Protein AF-A0ABD1AYP0-F1 (afdb_monomer_lite)

Organism: NCBI:txid228776

Foldseek 3Di:
DPPPCPDVVSVVVVVVVLVPDPPVVSVVVVVVVCCVPPHNDDDDDDPLDDQDDADWPHPDDHDDDPVQVVVQVVCCVPVVIRDGDD

Sequence (86 aa):
MRENLSHPYYFGCLLLFLSSLGLHVAMGIWIQQYNQTIKRVEYINDKRFHNSGCKSNYILVHYQTPRLILCLWEKLQNENQSICCE

Secondary structure (DSSP, 8-state):
----TT-HHHHHHHHHHHHHS-HHHHHHHHHHHHHHHT-PPP----TTB-SSS--SS-SB--S--HHHHHHHHHHHHHHSS-----

Radius of gyration: 20.01 Å; chains: 1; bounding box: 36×21×55 Å

Structure (mmCIF, N/CA/C/O backbone):
data_AF-A0ABD1AYP0-F1
#
_entry.id   AF-A0ABD1AYP0-F1
#
loop_
_atom_site.group_PDB
_atom_site.id
_atom_site.type_symbol
_atom_site.label_atom_id
_atom_site.label_alt_id
_atom_site.label_comp_id
_atom_site.label_asym_id
_atom_site.label_entity_id
_atom_site.label_seq_id
_atom_site.pdbx_PDB_ins_code
_atom_site.Cartn_x
_atom_site.Cartn_y
_atom_site.Cartn_z
_atom_site.occupancy
_atom_site.B_iso_or_equiv
_atom_site.auth_seq_id
_atom_site.auth_comp_id
_atom_site.auth_asym_id
_atom_site.auth_atom_id
_atom_site.pdbx_PDB_model_num
ATOM 1 N N . MET A 1 1 ? -15.676 -12.403 27.498 1.00 32.16 1 MET A N 1
ATOM 2 C CA . MET A 1 1 ? -15.429 -11.175 28.284 1.00 32.16 1 MET A CA 1
ATOM 3 C C . MET A 1 1 ? -15.257 -10.029 27.312 1.00 32.16 1 MET A C 1
ATOM 5 O O . MET A 1 1 ? -14.420 -10.130 26.429 1.00 32.16 1 MET A O 1
ATOM 9 N N . ARG A 1 2 ? -16.106 -9.005 27.399 1.00 41.28 2 ARG A N 1
ATOM 10 C CA . ARG A 1 2 ? -15.978 -7.773 26.617 1.00 41.28 2 ARG A CA 1
ATOM 11 C C . ARG A 1 2 ? -15.279 -6.789 27.554 1.00 41.28 2 ARG A C 1
ATOM 13 O O . ARG A 1 2 ? -15.918 -6.294 28.475 1.00 41.28 2 ARG A O 1
ATOM 20 N N . GLU A 1 3 ? -13.963 -6.650 27.431 1.00 45.78 3 GLU A N 1
ATOM 21 C CA . GLU A 1 3 ? -13.203 -5.726 28.276 1.00 45.78 3 GLU A CA 1
ATOM 22 C C . GLU A 1 3 ? -13.638 -4.290 27.961 1.00 45.78 3 GLU A C 1
ATOM 24 O O . GLU A 1 3 ? -13.638 -3.859 26.806 1.00 45.78 3 GLU A O 1
ATOM 29 N N . ASN A 1 4 ? -14.095 -3.572 28.989 1.00 41.06 4 ASN A N 1
ATOM 30 C CA . ASN A 1 4 ? -14.530 -2.183 28.886 1.00 41.06 4 ASN A CA 1
ATOM 31 C C . ASN A 1 4 ? -13.303 -1.284 28.662 1.00 41.06 4 ASN A C 1
ATOM 33 O O . ASN A 1 4 ? -12.627 -0.887 29.607 1.00 41.06 4 ASN A O 1
ATOM 37 N N . LEU A 1 5 ? -13.049 -0.932 27.401 1.00 51.31 5 LEU A N 1
ATOM 38 C CA . LEU A 1 5 ? -12.002 -0.012 26.924 1.00 51.31 5 LEU A CA 1
ATOM 39 C C . LEU A 1 5 ? -12.216 1.470 27.323 1.00 51.31 5 LEU A C 1
ATOM 41 O O . LEU A 1 5 ? -11.653 2.370 26.709 1.00 51.31 5 LEU A O 1
ATOM 45 N N . SER A 1 6 ? -13.037 1.753 28.335 1.00 52.38 6 SER A N 1
ATOM 46 C CA . SER A 1 6 ? -13.501 3.102 28.688 1.00 52.38 6 SER A CA 1
ATOM 47 C C . SER A 1 6 ? -12.701 3.796 29.799 1.00 52.38 6 SER A C 1
ATOM 49 O O . SER A 1 6 ? -13.016 4.932 30.149 1.00 52.38 6 SER A O 1
ATOM 51 N N . HIS A 1 7 ? -11.652 3.175 30.351 1.00 53.12 7 HIS A N 1
ATOM 52 C CA . HIS A 1 7 ? -10.792 3.846 31.333 1.00 53.12 7 HIS A CA 1
ATOM 53 C C . HIS A 1 7 ? -9.776 4.780 30.635 1.00 53.12 7 HIS A C 1
ATOM 55 O O . HIS A 1 7 ? -9.036 4.320 29.759 1.00 53.12 7 HIS A O 1
ATOM 61 N N . PRO A 1 8 ? -9.647 6.057 31.052 1.00 58.50 8 PRO A N 1
ATOM 62 C CA . PRO A 1 8 ? -8.781 7.052 30.399 1.00 58.50 8 PRO A CA 1
ATOM 63 C C . PRO A 1 8 ? -7.299 6.648 30.343 1.00 58.50 8 PRO A C 1
ATOM 65 O O . PRO A 1 8 ? -6.594 7.006 29.402 1.00 58.50 8 PRO A O 1
ATOM 68 N N . TYR A 1 9 ? -6.837 5.837 31.298 1.00 53.06 9 TYR A N 1
ATOM 69 C CA . TYR A 1 9 ? -5.483 5.278 31.312 1.00 53.06 9 TYR A CA 1
ATOM 70 C C . TYR A 1 9 ? -5.223 4.301 30.159 1.00 53.06 9 TYR A C 1
ATOM 72 O O . TYR A 1 9 ? -4.144 4.337 29.575 1.00 53.06 9 TYR A O 1
ATOM 80 N N . TYR A 1 10 ? -6.200 3.470 29.780 1.00 56.41 10 TYR A N 1
ATOM 81 C CA . TYR A 1 10 ? -6.057 2.568 28.632 1.00 56.41 10 TYR A CA 1
ATOM 82 C C . TYR A 1 10 ? -6.077 3.335 27.317 1.00 56.41 10 TYR A C 1
ATOM 84 O O . TYR A 1 10 ? -5.321 2.996 26.413 1.00 56.41 10 TYR A O 1
ATOM 92 N N . PHE A 1 11 ? -6.877 4.401 27.226 1.00 59.41 11 PHE A N 1
ATOM 93 C CA . PHE A 1 11 ? -6.900 5.260 26.044 1.00 59.41 11 PHE A CA 1
ATOM 94 C C . PHE A 1 11 ? -5.561 5.990 25.854 1.00 59.41 11 PHE A C 1
ATOM 96 O O . PHE A 1 11 ? -5.000 5.971 24.761 1.00 59.41 11 PHE A O 1
ATOM 103 N N . GLY A 1 12 ? -4.998 6.551 26.933 1.00 56.44 12 GLY A N 1
ATOM 104 C CA . GLY A 1 12 ? -3.671 7.175 26.918 1.00 56.44 12 GLY A CA 1
ATOM 105 C C . GLY A 1 12 ? -2.538 6.188 26.616 1.00 56.44 12 GLY A C 1
ATOM 106 O O . GLY A 1 12 ? -1.649 6.494 25.825 1.00 56.44 12 GLY A O 1
ATOM 107 N N . CYS A 1 13 ? -2.594 4.979 27.181 1.00 59.25 13 CYS A N 1
ATOM 108 C CA . CYS A 1 13 ? -1.602 3.935 26.925 1.00 59.25 13 CYS A CA 1
ATOM 109 C C . CYS A 1 13 ? -1.677 3.442 25.470 1.00 59.25 13 CYS A C 1
ATOM 111 O O . CYS A 1 13 ? -0.655 3.353 24.798 1.00 59.25 13 CYS A O 1
ATOM 113 N N . LEU A 1 14 ? -2.883 3.221 24.937 1.00 62.38 14 LEU A N 1
ATOM 114 C CA . LEU A 1 14 ? -3.103 2.826 23.543 1.00 62.38 14 LEU A CA 1
ATOM 115 C C . LEU A 1 14 ? -2.594 3.888 22.552 1.00 62.38 14 LEU A C 1
ATOM 117 O O . LEU A 1 14 ? -1.950 3.539 21.565 1.00 62.38 14 LEU A O 1
ATOM 121 N N . LEU A 1 15 ? -2.828 5.175 22.833 1.00 63.94 15 LEU A N 1
ATOM 122 C CA . LEU A 1 15 ? -2.293 6.292 22.044 1.00 63.94 15 LEU A CA 1
ATOM 123 C C . LEU A 1 15 ? -0.757 6.326 22.052 1.00 63.94 15 LEU A C 1
ATOM 125 O O . LEU A 1 15 ? -0.148 6.470 20.993 1.00 63.94 15 LEU A O 1
ATOM 129 N N . LEU A 1 16 ? -0.128 6.135 23.216 1.00 63.44 16 LEU A N 1
ATOM 130 C CA . LEU A 1 16 ? 1.333 6.064 23.336 1.00 63.44 16 LEU A CA 1
ATOM 131 C C . LEU A 1 16 ? 1.917 4.854 22.592 1.00 63.44 16 LEU A C 1
ATOM 133 O O . LEU A 1 16 ? 2.909 4.994 21.870 1.00 63.44 16 LEU A O 1
ATOM 137 N N . PHE A 1 17 ? 1.270 3.690 22.689 1.00 68.25 17 PHE A N 1
ATOM 138 C CA . PHE A 1 17 ? 1.648 2.496 21.933 1.00 68.25 17 PHE A CA 1
ATOM 139 C C . PHE A 1 17 ? 1.560 2.737 20.424 1.00 68.25 17 PHE A C 1
ATOM 141 O O . PHE A 1 17 ? 2.525 2.469 19.715 1.00 68.25 17 PHE A O 1
ATOM 148 N N . LEU A 1 18 ? 0.460 3.310 19.927 1.00 67.94 18 LEU A N 1
ATOM 149 C CA . LEU A 1 18 ? 0.306 3.621 18.502 1.00 67.94 18 LEU A CA 1
ATOM 150 C C . LEU A 1 18 ? 1.333 4.646 18.009 1.00 67.94 18 LEU A C 1
ATOM 152 O O . LEU A 1 18 ? 1.846 4.490 16.906 1.00 67.94 18 LEU A O 1
ATOM 156 N N . SER A 1 19 ? 1.679 5.644 18.828 1.00 71.44 19 SER A N 1
ATOM 157 C CA . SER A 1 19 ? 2.710 6.636 18.483 1.00 71.44 19 SER A CA 1
ATOM 158 C C . SER A 1 19 ? 4.134 6.066 18.449 1.00 71.44 19 SER A C 1
ATOM 160 O O . SER A 1 19 ? 5.009 6.640 17.806 1.00 71.44 19 SER A O 1
ATOM 162 N N . SER A 1 20 ? 4.358 4.928 19.112 1.00 76.38 20 SER A N 1
ATOM 163 C CA . SER A 1 20 ? 5.649 4.225 19.148 1.00 76.38 20 SER A CA 1
ATOM 164 C C . SER A 1 20 ? 5.769 3.150 18.061 1.00 76.38 20 SER A C 1
ATOM 166 O O . SER A 1 20 ? 6.858 2.642 17.798 1.00 76.38 20 SER A O 1
ATOM 168 N N . LEU A 1 21 ? 4.655 2.783 17.423 1.00 74.25 21 LEU A N 1
ATOM 169 C CA . LEU A 1 21 ? 4.631 1.865 16.293 1.00 74.25 21 LEU A CA 1
ATOM 170 C C . LEU A 1 21 ? 4.910 2.642 15.001 1.00 74.25 21 LEU A C 1
ATOM 172 O O . LEU A 1 21 ? 4.331 3.695 14.753 1.00 74.25 21 LEU A O 1
ATOM 176 N N . GLY A 1 22 ? 5.783 2.111 14.141 1.00 81.75 22 GLY A N 1
ATOM 177 C CA . GLY A 1 22 ? 6.012 2.697 12.819 1.00 81.75 22 GLY A CA 1
ATOM 178 C C . GLY A 1 22 ? 4.710 2.785 12.013 1.00 81.75 22 GLY A C 1
ATOM 179 O O . GLY A 1 22 ? 3.825 1.940 12.166 1.00 81.75 22 GLY A O 1
ATOM 180 N N . LEU A 1 23 ? 4.606 3.779 11.122 1.00 82.62 23 LEU A N 1
ATOM 181 C CA . LEU A 1 23 ? 3.376 4.103 10.379 1.00 82.62 23 LEU A CA 1
ATOM 182 C C . LEU A 1 23 ? 2.718 2.881 9.715 1.00 82.62 23 LEU A C 1
ATOM 184 O O . LEU A 1 23 ? 1.499 2.743 9.754 1.00 82.62 23 LEU A O 1
ATOM 188 N N . HIS A 1 24 ? 3.508 1.958 9.158 1.00 80.88 24 HIS A N 1
ATOM 189 C CA . HIS A 1 24 ? 2.990 0.728 8.549 1.00 80.88 24 HIS A CA 1
ATOM 190 C C . HIS A 1 24 ? 2.331 -0.220 9.560 1.00 80.88 24 HIS A C 1
ATOM 192 O O . HIS A 1 24 ? 1.298 -0.818 9.263 1.00 80.88 24 HIS A O 1
ATOM 198 N N . VAL A 1 25 ? 2.896 -0.340 10.762 1.00 86.38 25 VAL A N 1
ATOM 199 C CA . VAL A 1 25 ? 2.365 -1.213 11.816 1.00 86.38 25 VAL A CA 1
ATOM 200 C C . VAL A 1 25 ? 1.108 -0.599 12.427 1.00 86.38 25 VAL A C 1
ATOM 202 O O . VAL A 1 25 ? 0.101 -1.291 12.575 1.00 86.38 25 VAL A O 1
ATOM 205 N N . ALA A 1 26 ? 1.128 0.709 12.700 1.00 88.75 26 ALA A N 1
ATOM 206 C CA . ALA A 1 26 ? -0.045 1.438 13.180 1.00 88.75 26 ALA A CA 1
ATOM 207 C C . ALA A 1 26 ? -1.220 1.340 12.187 1.00 88.75 26 ALA A C 1
ATOM 209 O O . ALA A 1 26 ? -2.347 1.040 12.586 1.00 88.75 26 ALA A O 1
ATOM 210 N N . MET A 1 27 ? -0.946 1.497 10.885 1.00 88.00 27 MET A N 1
ATOM 211 C CA . MET A 1 27 ? -1.949 1.339 9.827 1.00 88.00 27 MET A CA 1
ATOM 212 C C . MET A 1 27 ? -2.541 -0.078 9.801 1.00 88.00 27 MET A C 1
ATOM 214 O O . MET A 1 27 ? -3.756 -0.232 9.698 1.00 88.00 27 MET A O 1
ATOM 218 N N . GLY A 1 28 ? -1.711 -1.118 9.940 1.00 87.62 28 GLY A N 1
ATOM 219 C CA . GLY A 1 28 ? -2.177 -2.509 9.965 1.00 87.62 28 GLY A CA 1
ATOM 220 C C . GLY A 1 28 ? -3.144 -2.801 11.118 1.00 87.62 28 GLY A C 1
ATOM 221 O O . GLY A 1 28 ? -4.185 -3.428 10.914 1.00 87.62 28 GLY A O 1
ATOM 222 N N . ILE A 1 29 ? -2.844 -2.290 12.314 1.00 88.75 29 ILE A N 1
ATOM 223 C CA . ILE A 1 29 ? -3.718 -2.427 13.490 1.00 88.75 29 ILE A CA 1
ATOM 224 C C . ILE A 1 29 ? -5.041 -1.687 13.273 1.00 88.75 29 ILE A C 1
ATOM 226 O O . ILE A 1 29 ? -6.107 -2.234 13.562 1.00 88.75 29 ILE A O 1
ATOM 230 N N . TRP A 1 30 ? -4.989 -0.471 12.725 1.00 90.69 30 TRP A N 1
ATOM 231 C CA . TRP A 1 30 ? -6.194 0.302 12.438 1.00 90.69 30 TRP A CA 1
ATOM 232 C C . TRP A 1 30 ? -7.094 -0.393 11.407 1.00 90.69 30 TRP A C 1
ATOM 234 O O . TRP A 1 30 ? -8.296 -0.507 11.638 1.00 90.69 30 TRP A O 1
ATOM 244 N N . ILE A 1 31 ? -6.531 -0.932 10.316 1.00 91.38 31 ILE A N 1
ATOM 245 C CA . ILE A 1 31 ? -7.295 -1.690 9.308 1.00 91.38 31 ILE A CA 1
ATOM 246 C C . ILE A 1 31 ? -7.991 -2.893 9.957 1.00 91.38 31 ILE A C 1
ATOM 248 O O . ILE A 1 31 ? -9.168 -3.143 9.685 1.00 91.38 31 ILE A O 1
ATOM 252 N N . GLN A 1 32 ? -7.293 -3.617 10.838 1.00 91.19 32 GLN A N 1
ATOM 253 C CA . GLN A 1 32 ? -7.869 -4.753 11.556 1.00 91.19 32 GLN A CA 1
ATOM 254 C C . GLN A 1 32 ? -9.064 -4.329 12.422 1.00 91.19 32 GLN A C 1
ATOM 256 O O . GLN A 1 32 ? -10.118 -4.966 12.371 1.00 91.19 32 GLN A O 1
ATOM 261 N N . GLN A 1 33 ? -8.927 -3.242 13.186 1.00 90.88 33 GLN A N 1
ATOM 262 C CA . GLN A 1 33 ? -10.015 -2.708 14.011 1.00 90.88 33 GLN A CA 1
ATOM 263 C C . GLN A 1 33 ? -11.186 -2.214 13.153 1.00 90.88 33 GLN A C 1
ATOM 265 O O . GLN A 1 33 ? -12.341 -2.529 13.445 1.00 90.88 33 GLN A O 1
ATOM 270 N N . TYR A 1 34 ? -10.909 -1.489 12.069 1.00 92.69 34 TYR A N 1
ATOM 271 C CA . TYR A 1 34 ? -11.917 -0.972 11.143 1.00 92.69 34 TYR A CA 1
ATOM 272 C C . TYR A 1 34 ? -12.748 -2.098 10.511 1.00 92.69 34 TYR A C 1
ATOM 274 O O . TYR A 1 34 ? -13.979 -2.014 10.483 1.00 92.69 34 TYR A O 1
ATOM 282 N N . ASN A 1 35 ? -12.086 -3.180 10.082 1.00 93.25 35 ASN A N 1
ATOM 283 C CA . ASN A 1 35 ? -12.724 -4.360 9.492 1.00 93.25 35 ASN A CA 1
ATOM 284 C C . ASN A 1 35 ? -13.727 -5.026 10.450 1.00 93.25 35 ASN A C 1
ATOM 286 O O . ASN A 1 35 ? -14.763 -5.535 10.026 1.00 93.25 35 ASN A O 1
ATOM 290 N N . GLN A 1 36 ? -13.426 -5.004 11.751 1.00 90.38 36 GLN A N 1
ATOM 291 C CA . GLN A 1 36 ? -14.253 -5.619 12.790 1.00 90.38 36 GLN A CA 1
ATOM 292 C C . GLN A 1 36 ? -15.375 -4.710 13.306 1.00 90.38 36 GLN A C 1
ATOM 294 O O . GLN A 1 36 ? -16.391 -5.216 13.779 1.00 90.38 36 GLN A O 1
ATOM 299 N N . THR A 1 37 ? -15.190 -3.387 13.262 1.00 90.94 37 THR A N 1
ATOM 300 C CA . THR A 1 37 ? -16.062 -2.434 13.976 1.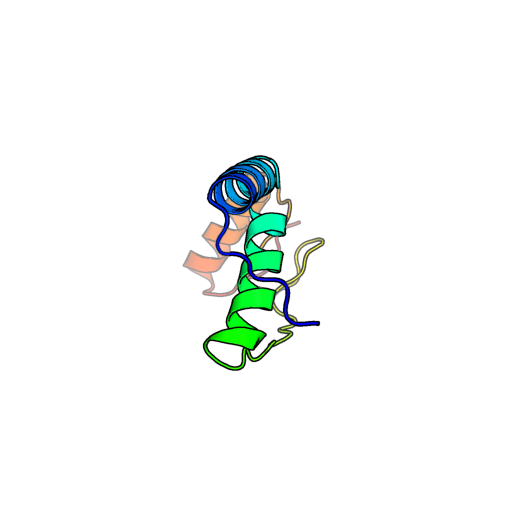00 90.94 37 THR A CA 1
ATOM 301 C C . THR A 1 37 ? -16.933 -1.577 13.067 1.00 90.94 37 THR A C 1
ATOM 303 O O . THR A 1 37 ? -18.058 -1.264 13.448 1.00 90.94 37 THR A O 1
ATOM 306 N N . ILE A 1 38 ? -16.439 -1.197 11.885 1.00 92.38 38 ILE A N 1
ATOM 307 C CA . ILE A 1 38 ? -17.109 -0.220 11.016 1.00 92.38 38 ILE A CA 1
ATOM 308 C C . ILE A 1 38 ? -17.621 -0.884 9.742 1.00 92.38 38 ILE A C 1
ATOM 310 O O . ILE A 1 38 ? -18.819 -0.841 9.463 1.00 92.38 38 ILE A O 1
ATOM 314 N N . LYS A 1 39 ? -16.732 -1.481 8.942 1.00 93.69 39 LYS A N 1
ATOM 315 C CA . LYS A 1 39 ? -17.100 -2.058 7.644 1.00 93.69 39 LYS A CA 1
ATOM 316 C C . LYS A 1 39 ? -16.111 -3.133 7.225 1.00 93.69 39 LYS A C 1
ATOM 318 O O . LYS A 1 39 ? -14.907 -2.955 7.377 1.00 93.69 39 LYS A O 1
ATOM 323 N N . ARG A 1 40 ? -16.629 -4.201 6.609 1.00 93.38 40 ARG A N 1
ATOM 324 C CA . ARG A 1 40 ? -15.812 -5.282 6.055 1.00 93.38 40 ARG A CA 1
ATOM 325 C C . ARG A 1 40 ? -14.830 -4.742 5.014 1.00 93.38 40 ARG A C 1
ATOM 327 O O . ARG A 1 40 ? -15.242 -4.147 4.018 1.00 93.38 40 ARG A O 1
ATOM 334 N N . VAL A 1 41 ? -13.549 -4.978 5.260 1.00 93.25 41 VAL A N 1
ATOM 335 C CA . VAL A 1 41 ? -12.443 -4.634 4.365 1.00 93.25 41 VAL A CA 1
ATOM 336 C C . VAL A 1 41 ? -12.223 -5.787 3.392 1.00 93.25 41 VAL A C 1
ATOM 338 O O . VAL A 1 41 ? -12.161 -6.951 3.794 1.00 93.25 41 VAL A O 1
ATOM 341 N N . GLU A 1 42 ? -12.104 -5.460 2.110 1.00 92.88 42 GLU A N 1
ATOM 342 C CA . GLU A 1 42 ? -11.680 -6.394 1.073 1.00 92.88 42 GLU A CA 1
ATOM 343 C C . GLU A 1 42 ? -10.175 -6.251 0.849 1.00 92.88 42 GLU A C 1
ATOM 345 O O . GLU A 1 42 ? -9.671 -5.155 0.602 1.00 92.88 42 GLU A O 1
ATOM 350 N N . TYR A 1 43 ? -9.453 -7.365 0.949 1.00 88.44 43 TYR A N 1
ATOM 351 C CA . TYR A 1 43 ? -8.021 -7.404 0.681 1.00 88.44 43 TYR A CA 1
ATOM 352 C C . TYR A 1 43 ? -7.802 -7.855 -0.75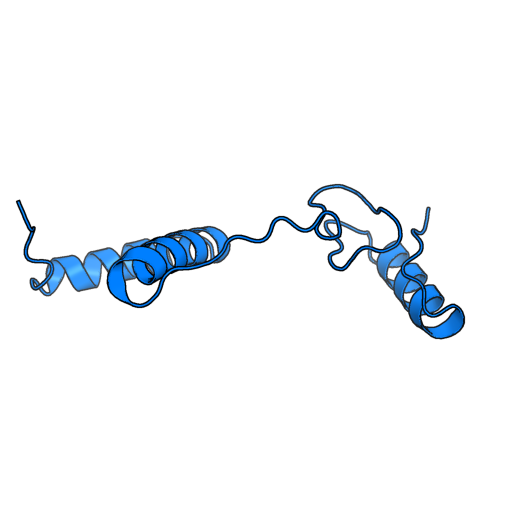9 1.00 88.44 43 TYR A C 1
ATOM 354 O O . TYR A 1 43 ? -8.023 -9.019 -1.091 1.00 88.44 43 TYR A O 1
ATOM 362 N N . ILE A 1 44 ? -7.350 -6.933 -1.606 1.00 86.25 44 ILE A N 1
ATOM 363 C CA . ILE A 1 44 ? -7.013 -7.224 -2.998 1.00 86.25 44 ILE A CA 1
ATOM 364 C C . ILE A 1 44 ? -5.503 -7.413 -3.087 1.00 86.25 44 ILE A C 1
ATOM 366 O O . ILE A 1 44 ? -4.733 -6.491 -2.821 1.00 86.25 44 ILE A O 1
ATOM 370 N N . ASN A 1 45 ? -5.080 -8.615 -3.471 1.00 81.75 45 ASN A N 1
ATOM 371 C CA . ASN A 1 45 ? -3.684 -8.882 -3.784 1.00 81.75 45 ASN A CA 1
ATOM 372 C C . ASN A 1 45 ? -3.446 -8.644 -5.278 1.00 81.75 45 ASN A C 1
ATOM 374 O O . ASN A 1 45 ? -3.810 -9.476 -6.112 1.00 81.75 45 ASN A O 1
ATOM 378 N N . ASP A 1 46 ? -2.846 -7.507 -5.614 1.00 78.69 46 ASP A N 1
ATOM 379 C CA . ASP A 1 46 ? -2.533 -7.146 -6.991 1.00 78.69 46 ASP A CA 1
ATOM 380 C C . ASP A 1 46 ? -1.032 -7.328 -7.256 1.00 78.69 46 ASP A C 1
ATOM 382 O O . ASP A 1 46 ? -0.174 -6.734 -6.605 1.00 78.69 46 ASP A O 1
ATOM 386 N N . LYS A 1 47 ? -0.718 -8.158 -8.256 1.00 72.94 47 LYS A N 1
ATOM 387 C CA . LYS A 1 47 ? 0.653 -8.518 -8.653 1.00 72.94 47 LYS A CA 1
ATOM 388 C C . LYS A 1 47 ? 1.475 -7.323 -9.153 1.00 72.94 47 LYS A C 1
ATOM 390 O O . LYS A 1 47 ? 2.686 -7.463 -9.310 1.00 72.94 47 LYS A O 1
ATOM 395 N N . ARG A 1 48 ? 0.836 -6.179 -9.418 1.00 73.06 48 ARG A N 1
ATOM 396 C CA . ARG A 1 48 ? 1.487 -4.906 -9.769 1.00 73.06 48 ARG A CA 1
ATOM 397 C C . ARG A 1 48 ? 2.131 -4.210 -8.565 1.00 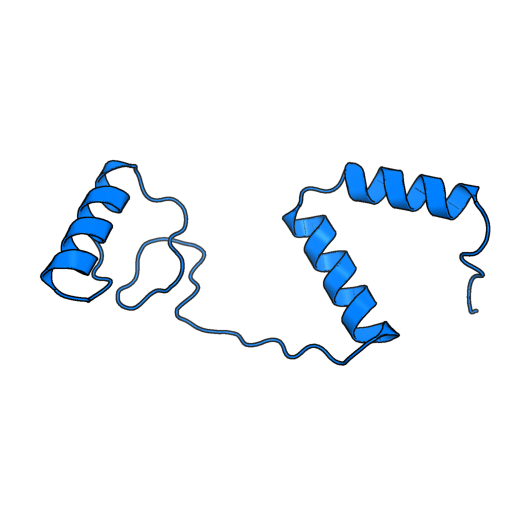73.06 48 ARG A C 1
ATOM 399 O O . ARG A 1 48 ? 2.896 -3.266 -8.766 1.00 73.06 48 ARG A O 1
ATOM 406 N N . PHE A 1 49 ? 1.842 -4.661 -7.342 1.00 71.06 49 PHE A N 1
ATOM 407 C CA . PHE A 1 49 ? 2.511 -4.232 -6.116 1.00 71.06 49 PHE A CA 1
ATOM 408 C C . PHE A 1 49 ? 3.554 -5.281 -5.730 1.00 71.06 49 PHE A C 1
ATOM 410 O O . PHE A 1 49 ? 3.224 -6.358 -5.234 1.00 71.06 49 PHE A O 1
ATOM 417 N N . HIS A 1 50 ? 4.825 -4.977 -5.984 1.00 64.56 50 HIS A N 1
ATOM 418 C CA . HIS A 1 50 ? 5.934 -5.876 -5.688 1.00 64.56 50 HIS A CA 1
ATOM 419 C C . HIS A 1 50 ? 6.884 -5.208 -4.690 1.00 64.56 50 HIS A C 1
ATOM 421 O O . HIS A 1 50 ? 7.262 -4.053 -4.860 1.00 64.56 50 HIS A O 1
ATOM 427 N N . ASN A 1 51 ? 7.239 -5.919 -3.618 1.00 61.31 51 ASN A N 1
ATOM 428 C CA . ASN A 1 51 ? 8.083 -5.390 -2.541 1.00 61.31 51 ASN A CA 1
ATOM 429 C C . ASN A 1 51 ? 9.590 -5.495 -2.842 1.00 61.31 51 ASN A C 1
ATOM 431 O O . ASN A 1 51 ? 10.400 -4.973 -2.078 1.00 61.31 51 ASN A O 1
ATOM 435 N N . SER A 1 52 ? 9.969 -6.165 -3.932 1.00 61.50 52 SER A N 1
ATOM 436 C CA . SER A 1 52 ? 11.359 -6.446 -4.284 1.00 61.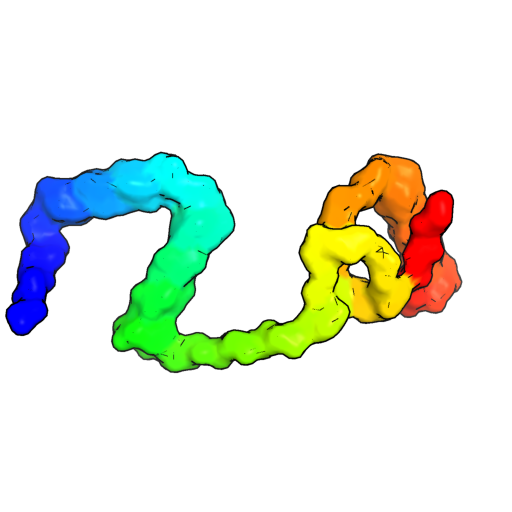50 52 SER A CA 1
ATOM 437 C C . SER A 1 52 ? 11.610 -6.274 -5.779 1.00 61.50 52 SER A C 1
ATOM 439 O O . SER A 1 52 ? 11.022 -6.982 -6.587 1.00 61.50 52 SER A O 1
ATOM 441 N N . GLY A 1 53 ? 12.538 -5.397 -6.153 1.00 61.00 53 GLY A N 1
ATOM 442 C CA . GLY A 1 53 ? 12.962 -5.234 -7.545 1.00 61.00 53 GLY A CA 1
ATOM 443 C C . GLY A 1 53 ? 11.973 -4.460 -8.421 1.00 61.00 53 GLY A C 1
ATOM 444 O O . GLY A 1 53 ? 10.987 -3.898 -7.950 1.00 61.00 53 GLY A O 1
ATOM 445 N N . CYS A 1 54 ? 12.279 -4.401 -9.715 1.00 68.12 54 CYS A N 1
ATOM 446 C CA . CYS A 1 54 ? 11.457 -3.748 -10.725 1.00 68.12 54 CYS A CA 1
ATOM 447 C C . CYS A 1 54 ? 10.868 -4.817 -11.653 1.00 68.12 54 CYS A C 1
ATOM 449 O O . CYS A 1 54 ? 11.602 -5.669 -12.153 1.00 68.12 54 CYS A O 1
ATOM 451 N N . LYS A 1 55 ? 9.555 -4.776 -11.913 1.00 69.00 55 LYS A N 1
ATOM 452 C CA . LYS A 1 55 ? 8.898 -5.687 -12.862 1.00 69.00 55 LYS A CA 1
ATOM 453 C C . LYS A 1 55 ? 7.888 -4.944 -13.719 1.00 69.00 55 LYS A C 1
ATOM 455 O O . LYS A 1 55 ? 6.917 -4.469 -13.156 1.00 69.00 55 LYS A O 1
ATOM 460 N N . SER A 1 56 ? 8.078 -4.901 -15.039 1.00 68.12 56 SER A N 1
ATOM 461 C CA . SER A 1 56 ? 7.275 -4.089 -15.967 1.00 68.12 56 SER A CA 1
ATOM 462 C C . SER A 1 56 ? 5.750 -4.191 -15.756 1.00 68.12 56 SER A C 1
ATOM 464 O O . SER A 1 56 ? 5.247 -5.272 -15.445 1.00 68.12 56 SER A O 1
ATOM 466 N N . ASN A 1 57 ? 5.021 -3.083 -15.959 1.00 67.19 57 ASN A N 1
ATOM 467 C CA . ASN A 1 57 ? 3.582 -2.893 -15.659 1.00 67.19 57 ASN A CA 1
ATOM 468 C C . ASN A 1 57 ? 3.218 -2.774 -14.165 1.00 67.19 57 ASN A C 1
ATOM 470 O O . ASN A 1 57 ? 2.094 -3.074 -13.756 1.00 67.19 57 ASN A O 1
ATOM 474 N N . TYR A 1 58 ? 4.157 -2.336 -13.333 1.00 65.19 58 TYR A N 1
ATOM 475 C CA . TYR A 1 58 ? 3.954 -2.146 -11.898 1.00 65.19 58 TYR A CA 1
ATOM 476 C C . TYR A 1 58 ? 3.338 -0.781 -11.556 1.00 65.19 58 TYR A C 1
ATOM 478 O O . TYR A 1 58 ? 3.440 0.171 -12.332 1.00 65.19 58 TYR A O 1
ATOM 486 N N . ILE A 1 59 ? 2.724 -0.700 -10.368 1.00 63.22 59 ILE A N 1
ATOM 487 C CA . ILE A 1 59 ? 2.176 0.535 -9.769 1.00 63.22 59 ILE A CA 1
ATOM 488 C C . ILE A 1 59 ? 3.098 1.063 -8.659 1.00 63.22 59 ILE A C 1
ATOM 490 O O . ILE A 1 59 ? 3.154 2.267 -8.420 1.00 63.22 59 ILE A O 1
ATOM 494 N N . LEU A 1 60 ? 3.842 0.176 -7.990 1.00 64.31 60 LEU A N 1
ATOM 495 C CA . LEU A 1 60 ? 4.698 0.519 -6.856 1.00 64.31 60 LEU A CA 1
ATOM 496 C C . LEU A 1 60 ? 6.156 0.142 -7.139 1.00 64.31 60 LEU A C 1
ATOM 498 O O . LEU A 1 60 ? 6.444 -1.005 -7.477 1.00 64.31 60 LEU A O 1
ATOM 502 N N . VAL A 1 61 ? 7.064 1.100 -6.950 1.00 60.44 61 VAL A N 1
ATOM 503 C CA . VAL A 1 61 ? 8.515 0.886 -6.945 1.00 60.44 61 VAL A CA 1
ATOM 504 C C . VAL A 1 61 ? 8.991 0.785 -5.506 1.00 60.44 61 VAL A C 1
ATOM 506 O O . VAL A 1 61 ? 8.817 1.738 -4.749 1.00 60.44 61 VAL A O 1
ATOM 509 N N . HIS A 1 62 ? 9.654 -0.306 -5.133 1.00 66.69 62 HIS A N 1
ATOM 510 C CA . HIS A 1 62 ? 10.366 -0.374 -3.858 1.00 66.69 62 HIS A CA 1
ATOM 511 C C . HIS A 1 62 ? 11.882 -0.452 -4.094 1.00 66.69 62 HIS A C 1
ATOM 513 O O . HIS A 1 62 ? 12.344 -1.235 -4.923 1.00 66.69 62 HIS A O 1
ATOM 519 N N . TYR A 1 63 ? 12.640 0.388 -3.379 1.00 55.34 63 TYR A N 1
ATOM 520 C CA . TYR A 1 63 ? 14.109 0.508 -3.413 1.00 55.34 63 TYR A CA 1
ATOM 521 C C . TYR A 1 63 ? 14.742 0.606 -4.812 1.00 55.34 63 TYR A C 1
ATOM 523 O O . TYR A 1 63 ? 15.512 -0.261 -5.219 1.00 55.34 63 TYR A O 1
ATOM 531 N N . GLN A 1 64 ? 14.475 1.696 -5.534 1.00 61.28 64 GLN A N 1
ATOM 532 C CA . GLN A 1 64 ? 15.248 2.046 -6.730 1.00 61.28 64 GLN A CA 1
ATOM 533 C C . GLN A 1 64 ? 16.198 3.201 -6.427 1.00 61.28 64 GLN A C 1
ATOM 535 O O . GLN A 1 64 ? 15.857 4.125 -5.686 1.00 61.28 64 GLN A O 1
ATOM 540 N N . THR A 1 65 ? 17.408 3.143 -6.986 1.00 74.38 65 THR A N 1
ATOM 541 C CA . THR A 1 65 ? 18.358 4.256 -6.879 1.00 74.38 65 THR A CA 1
ATOM 542 C C . THR A 1 65 ? 17.782 5.493 -7.583 1.00 74.38 65 THR A C 1
ATOM 544 O O . THR A 1 65 ? 16.989 5.345 -8.518 1.00 74.38 65 THR A O 1
ATOM 547 N N . PRO A 1 66 ? 18.182 6.722 -7.202 1.00 80.56 66 PRO A N 1
ATOM 548 C CA . PRO A 1 66 ? 17.661 7.942 -7.825 1.00 80.56 66 PRO A CA 1
ATOM 549 C C . PRO A 1 66 ? 17.753 7.941 -9.359 1.00 80.56 66 PRO A C 1
ATOM 551 O O . PRO A 1 66 ? 16.859 8.440 -10.033 1.00 80.56 66 PRO A O 1
ATOM 554 N N . ARG A 1 67 ? 18.797 7.314 -9.922 1.00 81.75 67 ARG A N 1
ATOM 555 C CA . ARG A 1 67 ? 18.979 7.172 -11.376 1.00 81.75 67 ARG A CA 1
ATOM 556 C C . ARG A 1 67 ? 17.901 6.304 -12.028 1.00 81.75 67 ARG A C 1
ATOM 558 O O . ARG A 1 67 ? 17.387 6.666 -13.080 1.00 81.75 67 ARG A O 1
ATOM 565 N N . LE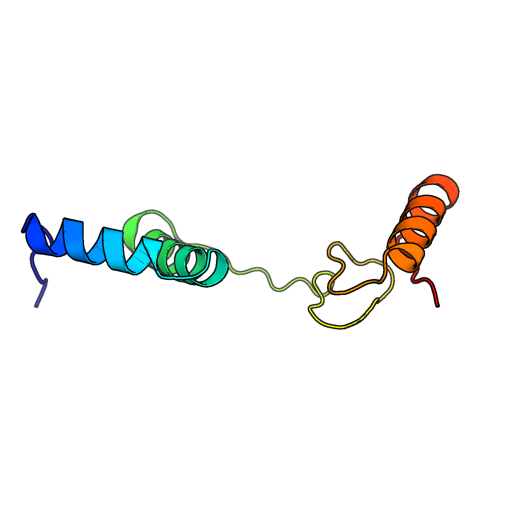U A 1 68 ? 17.537 5.193 -11.392 1.00 79.00 68 LEU A N 1
ATOM 566 C CA . LEU A 1 68 ? 16.533 4.262 -11.909 1.00 79.00 68 LEU A CA 1
ATOM 567 C C . LEU A 1 68 ? 15.123 4.867 -11.850 1.00 79.00 68 LEU A C 1
ATOM 569 O O . LEU A 1 68 ? 14.331 4.648 -12.762 1.00 79.00 68 LEU A O 1
ATOM 573 N N . ILE A 1 69 ? 14.836 5.704 -10.843 1.00 81.56 69 ILE A N 1
ATOM 574 C CA . ILE A 1 69 ? 13.577 6.469 -10.777 1.00 81.56 69 ILE A CA 1
ATOM 575 C C . ILE A 1 69 ? 13.489 7.501 -11.908 1.00 81.56 69 ILE A C 1
ATOM 577 O O . ILE A 1 69 ? 12.437 7.627 -12.530 1.00 81.56 69 ILE A O 1
ATOM 581 N N . LEU A 1 70 ? 14.579 8.216 -12.204 1.00 85.38 70 LEU A N 1
ATOM 582 C CA . LEU A 1 70 ? 14.603 9.192 -13.299 1.00 85.38 70 LEU A CA 1
ATOM 583 C C . LEU A 1 70 ? 14.399 8.524 -14.665 1.00 85.38 70 LEU A C 1
ATOM 585 O O . LEU A 1 70 ? 13.571 8.985 -15.444 1.00 85.38 70 LEU A O 1
ATOM 589 N N . CYS A 1 71 ? 15.090 7.410 -14.921 1.00 85.62 71 CYS A N 1
ATOM 590 C CA . CYS A 1 71 ? 14.911 6.640 -16.154 1.00 85.62 71 CYS A CA 1
ATOM 591 C C . CYS A 1 71 ? 13.475 6.116 -16.297 1.00 85.62 71 CYS A C 1
ATOM 5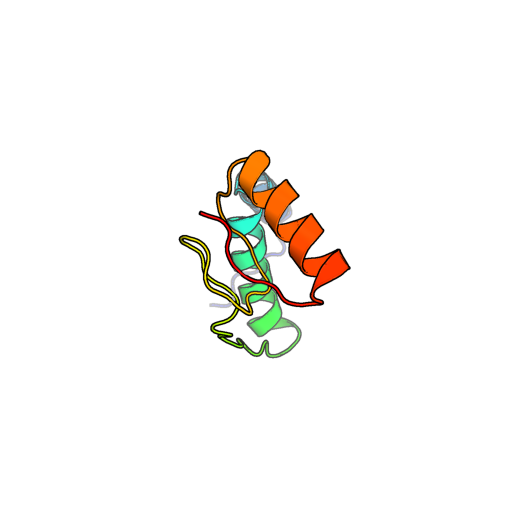93 O O . CYS A 1 71 ? 12.873 6.215 -17.365 1.00 85.62 71 CYS A O 1
ATOM 595 N N . LEU A 1 72 ? 12.891 5.602 -15.211 1.00 82.06 72 LEU A N 1
ATOM 596 C CA . LEU A 1 72 ? 11.504 5.154 -15.227 1.00 82.06 72 LEU A CA 1
ATOM 597 C C . LEU A 1 72 ? 10.543 6.301 -15.559 1.00 82.06 72 LEU A C 1
ATOM 599 O O . LEU A 1 72 ? 9.622 6.118 -16.352 1.00 82.06 72 LEU A O 1
ATOM 603 N N . TRP A 1 73 ? 10.745 7.467 -14.943 1.00 84.75 73 TRP A N 1
ATOM 604 C CA . TRP A 1 73 ? 9.920 8.646 -15.190 1.00 84.75 73 TRP A CA 1
ATOM 605 C C . TRP A 1 73 ? 9.979 9.071 -16.659 1.00 84.75 73 TRP A C 1
ATOM 607 O O . TRP A 1 73 ? 8.947 9.341 -17.265 1.00 84.75 73 TRP A O 1
ATOM 617 N N . GLU A 1 74 ? 11.167 9.056 -17.259 1.00 87.56 74 GLU A N 1
ATOM 618 C CA . GLU A 1 74 ? 11.347 9.358 -18.679 1.00 87.56 74 GLU A CA 1
ATOM 619 C C . GLU A 1 74 ? 10.617 8.356 -19.589 1.00 87.56 74 GLU A C 1
ATOM 621 O O . GLU A 1 74 ? 9.885 8.766 -20.492 1.00 87.56 74 GLU A O 1
ATOM 626 N N . LYS A 1 75 ? 10.731 7.049 -19.317 1.00 84.31 75 LYS A N 1
ATOM 627 C CA . LYS A 1 75 ? 10.005 6.014 -20.076 1.00 84.31 75 LYS A CA 1
ATOM 628 C C . LYS A 1 75 ? 8.490 6.135 -19.932 1.00 84.31 75 LYS A C 1
ATOM 630 O O . LYS A 1 75 ? 7.770 5.979 -20.914 1.00 84.31 75 LYS A O 1
ATOM 635 N N . LEU A 1 76 ? 7.993 6.472 -18.742 1.00 85.31 76 LEU A N 1
ATOM 636 C CA . LEU A 1 76 ? 6.568 6.734 -18.536 1.00 85.31 76 LEU A CA 1
ATOM 637 C C . LEU A 1 76 ? 6.083 7.914 -19.381 1.00 85.31 76 LEU A C 1
ATOM 639 O O . LEU A 1 76 ? 5.030 7.818 -20.002 1.00 85.31 76 LEU A O 1
ATOM 643 N N . GLN A 1 77 ? 6.858 8.996 -19.447 1.00 87.81 77 GLN A N 1
ATOM 644 C CA . GLN A 1 77 ? 6.489 10.179 -20.224 1.00 87.81 77 GLN A CA 1
ATOM 645 C C . GLN A 1 77 ? 6.534 9.930 -21.740 1.00 87.81 77 GLN A C 1
ATOM 647 O O . GLN A 1 77 ? 5.668 10.424 -22.459 1.00 87.81 77 GLN A O 1
ATOM 652 N N . ASN A 1 78 ? 7.518 9.167 -22.224 1.00 88.62 78 ASN A N 1
ATOM 653 C CA . ASN A 1 78 ? 7.739 8.966 -23.659 1.00 88.62 78 ASN A CA 1
ATOM 654 C C . ASN A 1 78 ? 6.959 7.775 -24.236 1.00 88.62 78 ASN A C 1
ATOM 656 O O . ASN A 1 78 ? 6.436 7.852 -25.345 1.00 88.62 78 ASN A O 1
ATOM 660 N N . GLU A 1 79 ? 6.891 6.667 -23.499 1.00 83.94 79 GLU A N 1
ATOM 661 C CA . GLU A 1 79 ? 6.368 5.380 -23.981 1.00 83.94 79 GLU A CA 1
ATOM 662 C C . GLU A 1 79 ? 5.014 5.030 -23.346 1.00 83.94 79 GLU A C 1
ATOM 664 O O . GLU A 1 79 ? 4.352 4.087 -23.779 1.00 83.94 79 GLU A O 1
ATOM 669 N N . ASN A 1 80 ? 4.583 5.790 -22.329 1.00 80.44 80 ASN A N 1
ATOM 670 C CA . ASN A 1 80 ? 3.366 5.547 -21.548 1.00 80.44 80 ASN A CA 1
ATOM 671 C C . ASN A 1 80 ? 3.330 4.141 -20.912 1.00 80.44 80 ASN A C 1
ATOM 673 O O . ASN A 1 80 ? 2.265 3.554 -20.704 1.00 80.44 80 ASN A O 1
ATOM 677 N N . GLN A 1 81 ? 4.512 3.580 -20.629 1.00 75.25 81 GLN A N 1
ATOM 678 C CA . GLN A 1 81 ? 4.700 2.232 -20.096 1.00 75.25 81 GLN A CA 1
ATOM 679 C C . GLN A 1 81 ? 5.667 2.245 -18.910 1.00 75.25 81 GLN A C 1
ATOM 681 O O . GLN A 1 81 ? 6.720 2.881 -18.950 1.00 75.25 81 GLN A O 1
ATOM 686 N N . SER A 1 82 ? 5.342 1.498 -17.848 1.00 74.44 82 SER A N 1
ATOM 687 C CA . SER A 1 82 ? 6.262 1.273 -16.728 1.00 74.44 82 SER A CA 1
ATOM 688 C C . SER A 1 82 ? 7.210 0.122 -17.057 1.00 74.44 82 SER A C 1
ATOM 690 O O . SER A 1 82 ? 7.033 -1.005 -16.595 1.00 74.44 82 SER A O 1
ATOM 692 N N . ILE A 1 83 ? 8.208 0.394 -17.898 1.00 77.94 83 ILE A N 1
ATOM 693 C CA . ILE A 1 83 ? 9.284 -0.550 -18.223 1.00 77.94 83 ILE A CA 1
ATOM 694 C C . ILE A 1 83 ? 10.449 -0.331 -17.263 1.00 77.94 83 ILE A C 1
ATOM 696 O O . ILE A 1 83 ? 10.848 0.798 -16.986 1.00 77.94 83 ILE A O 1
ATOM 700 N N . CYS A 1 84 ? 11.017 -1.424 -16.768 1.00 77.12 84 CYS A N 1
ATOM 701 C CA . CYS A 1 84 ? 12.166 -1.356 -15.880 1.00 77.12 84 CYS A CA 1
ATOM 702 C C . CYS A 1 84 ? 13.418 -0.799 -16.555 1.00 77.12 84 CYS A C 1
ATOM 704 O O . CYS A 1 84 ? 13.637 -0.950 -17.760 1.00 77.12 84 CYS A O 1
ATOM 706 N N . CYS A 1 85 ? 14.226 -0.130 -15.744 1.00 76.81 85 CYS A N 1
ATOM 707 C CA . CYS A 1 85 ? 15.553 0.333 -16.108 1.00 76.81 85 CYS A CA 1
ATOM 708 C C . CYS A 1 85 ? 16.579 -0.592 -15.448 1.00 76.81 85 CYS A C 1
ATOM 710 O O . CYS A 1 85 ? 16.341 -1.050 -14.328 1.00 76.81 85 CYS A O 1
ATOM 712 N N . GLU A 1 86 ? 17.656 -0.896 -16.169 1.00 69.56 86 GLU A N 1
ATOM 713 C CA . GLU A 1 86 ? 18.804 -1.666 -15.673 1.00 69.56 86 GLU A CA 1
ATOM 714 C C . GLU A 1 86 ? 19.835 -0.748 -15.006 1.00 69.56 86 GLU A C 1
ATOM 716 O O . GLU A 1 86 ? 20.019 0.392 -15.498 1.00 69.56 86 GLU A O 1
#

pLDDT: mean 74.23, std 14.28, range [32.16, 93.69]